Protein AF-A0A6G1IU95-F1 (afdb_monomer_lite)

pLDDT: mean 78.68, std 8.91, range [51.22, 91.5]

Secondary structure (DSSP, 8-state):
------S-SEEEETTEEEESS-EEE-GGG--HHHHHHHHTTTSTTHHHHHHHHHHH-

Structure (mmCIF, N/CA/C/O backbone):
data_AF-A0A6G1IU95-F1
#
_entry.id   AF-A0A6G1IU95-F1
#
loop_
_atom_site.group_PDB
_atom_site.id
_atom_site.type_symbol
_atom_site.label_atom_id
_atom_site.label_alt_id
_atom_site.label_comp_id
_atom_site.label_asym_id
_atom_site.label_entity_id
_atom_site.label_seq_id
_atom_site.pdbx_PDB_ins_code
_ato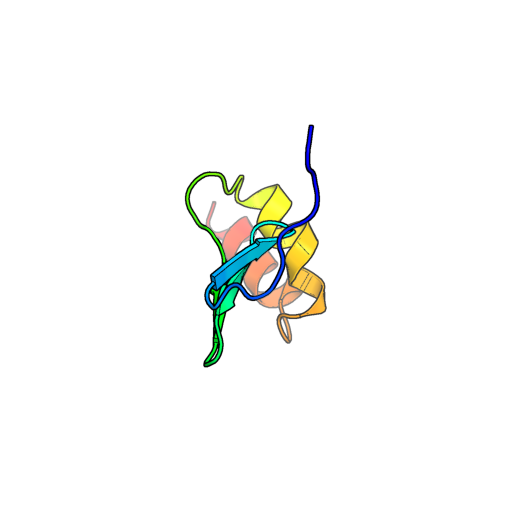m_site.Cartn_x
_atom_site.Cartn_y
_atom_site.Cartn_z
_atom_site.occupancy
_atom_site.B_iso_or_equiv
_atom_site.auth_seq_id
_atom_site.auth_comp_id
_atom_site.auth_asym_id
_atom_site.auth_atom_id
_atom_site.pdbx_PDB_model_num
ATOM 1 N N . LEU A 1 1 ? 0.470 -0.213 25.296 1.00 51.22 1 LEU A N 1
ATOM 2 C CA . LEU A 1 1 ? 0.320 -0.019 23.832 1.00 51.22 1 LEU A CA 1
ATOM 3 C C . LEU A 1 1 ? -0.443 -1.204 23.244 1.00 51.22 1 LEU A C 1
ATOM 5 O O . LEU A 1 1 ? 0.162 -2.230 22.954 1.00 51.22 1 LEU A O 1
ATOM 9 N N . LEU A 1 2 ? -1.765 -1.088 23.106 1.00 69.50 2 LEU A N 1
ATOM 10 C CA . LEU A 1 2 ? -2.578 -2.057 22.362 1.00 69.50 2 LEU A CA 1
ATOM 11 C C . LEU A 1 2 ? -2.234 -1.919 20.871 1.00 69.50 2 LEU A C 1
ATOM 13 O O . LEU A 1 2 ? -2.721 -1.021 20.193 1.00 69.50 2 LEU A O 1
ATOM 17 N N . LYS A 1 3 ? -1.309 -2.756 20.386 1.00 81.69 3 LYS A N 1
ATOM 18 C CA . LYS A 1 3 ? -0.872 -2.768 18.977 1.00 81.69 3 LYS A CA 1
ATOM 19 C C . LYS A 1 3 ? -1.920 -3.387 18.050 1.00 81.69 3 LYS A C 1
ATOM 21 O O . LYS A 1 3 ? -1.911 -3.124 16.852 1.00 81.69 3 LYS A O 1
ATOM 26 N N . CYS A 1 4 ? -2.804 -4.211 18.605 1.00 84.94 4 CYS A N 1
ATOM 27 C CA . CYS A 1 4 ? -3.783 -4.966 17.845 1.00 84.94 4 CYS A CA 1
ATOM 28 C C . CYS A 1 4 ? -5.062 -4.164 17.627 1.00 84.94 4 CYS A C 1
ATOM 30 O O . CYS A 1 4 ? -5.489 -3.366 18.461 1.00 84.94 4 CYS A O 1
ATOM 32 N N . LYS A 1 5 ? -5.669 -4.414 16.475 1.00 83.00 5 LYS A N 1
ATOM 33 C CA . LYS A 1 5 ? -6.826 -3.709 15.952 1.00 83.00 5 LYS A CA 1
ATOM 34 C C . LYS A 1 5 ? -7.776 -4.770 15.401 1.00 83.00 5 LYS A C 1
ATOM 36 O O . LYS A 1 5 ? -7.463 -5.392 14.392 1.00 83.00 5 LYS A O 1
ATOM 41 N N . PHE A 1 6 ? -8.882 -5.019 16.099 1.00 86.75 6 PHE A N 1
ATOM 42 C CA . PHE A 1 6 ? -9.831 -6.092 15.782 1.00 86.75 6 PHE A CA 1
ATOM 43 C C . PHE A 1 6 ? -11.146 -5.525 15.246 1.00 86.75 6 PHE A C 1
ATOM 45 O O . PHE A 1 6 ? -11.538 -4.424 15.623 1.00 86.75 6 PHE A O 1
ATOM 52 N N . PHE A 1 7 ? -11.816 -6.286 14.377 1.00 86.12 7 PHE A N 1
ATOM 53 C CA . PHE A 1 7 ? -13.137 -5.961 13.818 1.00 86.12 7 PHE A CA 1
ATOM 54 C C . PHE A 1 7 ? -13.236 -4.583 13.132 1.00 86.12 7 PHE A C 1
ATOM 56 O O . PHE A 1 7 ? -14.266 -3.919 13.203 1.00 86.12 7 PHE A O 1
ATOM 63 N N . ILE A 1 8 ? -12.176 -4.146 12.443 1.00 89.38 8 ILE A N 1
ATOM 64 C CA . ILE A 1 8 ? -12.146 -2.841 11.763 1.00 89.38 8 ILE A CA 1
ATOM 65 C C . ILE A 1 8 ? -12.394 -3.007 10.266 1.00 89.38 8 ILE A C 1
ATOM 67 O O . ILE A 1 8 ? -11.851 -3.906 9.631 1.00 89.38 8 ILE A O 1
ATOM 71 N N . THR A 1 9 ? -13.188 -2.108 9.687 1.00 90.25 9 THR A N 1
ATOM 72 C CA . THR A 1 9 ? -13.510 -2.081 8.250 1.00 90.25 9 THR A CA 1
ATOM 73 C C . THR A 1 9 ? -12.419 -1.453 7.385 1.00 90.25 9 THR A C 1
ATOM 75 O O . THR A 1 9 ? -12.412 -1.654 6.172 1.00 90.25 9 THR A O 1
ATOM 78 N N . LYS A 1 10 ? -11.513 -0.685 8.001 1.00 90.81 10 LYS A N 1
ATOM 79 C CA . LYS A 1 10 ? -10.419 0.030 7.344 1.00 90.81 10 LYS A CA 1
ATOM 80 C C . LYS A 1 10 ? -9.196 0.067 8.254 1.00 90.81 10 LYS A C 1
ATOM 82 O O . LYS A 1 10 ? -9.300 0.483 9.408 1.00 90.81 10 LYS A O 1
ATOM 87 N N . ILE A 1 11 ? -8.029 -0.322 7.747 1.00 91.06 11 ILE A N 1
ATOM 88 C CA . ILE A 1 11 ? -6.779 -0.289 8.515 1.00 91.06 11 ILE A CA 1
ATOM 89 C C . ILE A 1 11 ? -5.603 0.198 7.671 1.00 91.06 11 ILE A C 1
ATOM 91 O O . ILE A 1 11 ? -5.504 -0.103 6.486 1.00 91.06 11 ILE A O 1
ATOM 95 N N . LYS A 1 12 ? -4.703 0.957 8.305 1.00 87.75 12 LYS A N 1
ATOM 96 C CA . LYS A 1 12 ? -3.415 1.356 7.731 1.00 87.75 12 LYS A CA 1
ATOM 97 C C . LYS A 1 12 ? -2.365 0.327 8.143 1.00 87.75 12 LYS A C 1
ATOM 99 O O . LYS A 1 12 ? -2.083 0.191 9.335 1.00 87.75 12 LYS A O 1
ATOM 104 N N . PHE A 1 13 ? -1.804 -0.393 7.178 1.00 84.44 13 PHE A N 1
ATOM 105 C CA . PHE A 1 13 ? -0.790 -1.424 7.393 1.00 84.44 13 PHE A CA 1
ATOM 106 C C . PHE A 1 13 ? 0.243 -1.384 6.267 1.00 84.44 13 PHE A C 1
ATOM 108 O O . PHE A 1 13 ? -0.132 -1.328 5.107 1.00 84.44 13 PHE A O 1
ATOM 115 N N . LEU A 1 14 ? 1.542 -1.373 6.589 1.00 80.31 14 LE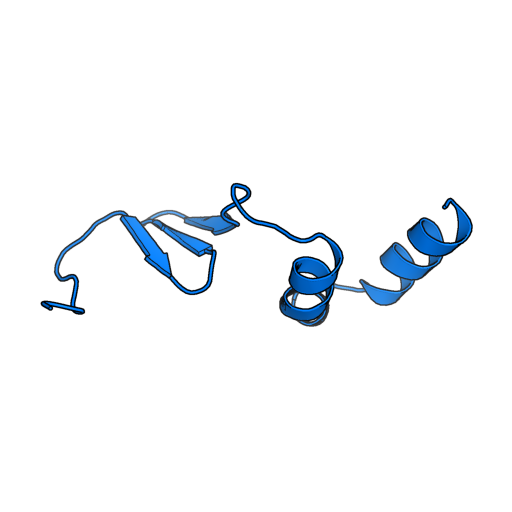U A N 1
ATOM 116 C CA . LEU A 1 14 ? 2.630 -1.302 5.592 1.00 80.31 14 LEU A CA 1
ATOM 117 C C . LEU A 1 14 ? 2.452 -0.200 4.523 1.00 80.31 14 LEU A C 1
ATOM 119 O O . LEU A 1 14 ? 2.775 -0.394 3.359 1.00 80.31 14 LEU A O 1
ATOM 123 N N . ARG A 1 15 ? 1.958 0.984 4.923 1.00 77.44 15 ARG A N 1
ATOM 124 C CA . ARG A 1 15 ? 1.651 2.117 4.013 1.00 77.44 15 ARG A CA 1
ATOM 125 C C . ARG A 1 15 ? 0.544 1.822 2.991 1.00 77.44 15 ARG A C 1
ATOM 127 O O . ARG A 1 15 ? 0.382 2.568 2.031 1.00 77.44 15 ARG A O 1
ATOM 134 N N . LEU A 1 16 ? -0.230 0.772 3.223 1.00 82.44 16 LEU A N 1
ATOM 135 C CA . LEU A 1 16 ? -1.467 0.476 2.526 1.00 82.44 16 LEU A CA 1
ATOM 136 C C . LEU A 1 16 ? -2.647 0.802 3.430 1.00 82.44 16 LEU A C 1
ATOM 138 O O . LEU A 1 16 ? -2.613 0.581 4.642 1.00 82.44 16 LEU A O 1
ATOM 142 N N . ILE A 1 17 ? -3.702 1.303 2.817 1.00 88.50 17 ILE A N 1
ATOM 143 C CA . ILE A 1 17 ? -5.024 1.428 3.395 1.00 88.50 17 ILE A CA 1
ATOM 144 C C . ILE A 1 17 ? -5.824 0.242 2.871 1.00 88.50 17 ILE A C 1
ATOM 146 O O . ILE A 1 17 ? -6.192 0.197 1.699 1.00 88.50 17 ILE A O 1
ATOM 150 N N . ILE A 1 18 ? -6.077 -0.721 3.749 1.00 89.88 18 ILE A N 1
ATOM 151 C CA . ILE A 1 18 ? -6.854 -1.918 3.440 1.00 89.88 18 ILE A CA 1
ATOM 152 C C . ILE A 1 18 ? -8.286 -1.655 3.895 1.00 89.88 18 ILE A C 1
ATOM 154 O O . ILE A 1 18 ? -8.514 -1.393 5.081 1.00 89.88 18 ILE A O 1
ATOM 158 N N . SER A 1 19 ? -9.233 -1.699 2.963 1.00 91.50 19 SER A N 1
ATOM 159 C CA . SER A 1 19 ? -10.671 -1.684 3.231 1.00 91.50 19 SER A CA 1
ATOM 160 C C . SER A 1 19 ? -11.320 -2.973 2.725 1.00 91.50 19 SER A C 1
ATOM 162 O O . SER A 1 19 ? -10.662 -3.803 2.103 1.00 91.50 19 SER A O 1
ATOM 164 N N . ARG A 1 20 ? -12.615 -3.161 3.006 1.00 89.75 20 ARG A N 1
ATOM 165 C CA . ARG A 1 20 ? -13.366 -4.345 2.551 1.00 89.75 20 ARG A CA 1
ATOM 166 C C . ARG A 1 20 ? -13.329 -4.535 1.034 1.00 89.75 20 ARG A C 1
ATOM 168 O O . ARG A 1 20 ? -13.205 -5.662 0.578 1.00 89.75 20 ARG A O 1
ATOM 175 N N . ASP A 1 21 ? -13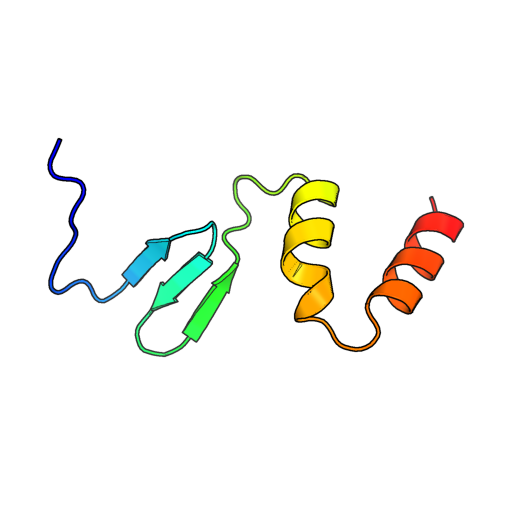.399 -3.438 0.291 1.00 90.62 21 ASP A N 1
ATOM 176 C CA . ASP A 1 21 ? -13.621 -3.485 -1.157 1.00 90.62 21 ASP A CA 1
ATOM 177 C C . ASP A 1 21 ? -12.327 -3.337 -1.968 1.00 90.62 21 ASP A C 1
ATOM 179 O O . ASP A 1 21 ? -12.315 -3.544 -3.179 1.00 90.62 21 ASP A O 1
ATOM 183 N N . SER A 1 22 ? -11.232 -2.920 -1.328 1.00 87.00 22 SER A N 1
ATOM 184 C CA . SER A 1 22 ? -10.081 -2.385 -2.055 1.00 87.00 22 SER A CA 1
ATOM 185 C C . SER A 1 22 ? -8.853 -2.190 -1.173 1.00 87.00 22 SER A C 1
ATOM 187 O O . SER A 1 22 ? -8.944 -2.015 0.044 1.00 87.00 22 SER A O 1
ATOM 189 N N . ILE A 1 23 ? -7.694 -2.137 -1.822 1.00 87.06 23 ILE A N 1
ATOM 190 C CA . ILE A 1 23 ? -6.414 -1.807 -1.204 1.00 87.06 23 ILE A CA 1
ATOM 191 C C . ILE A 1 23 ? -5.884 -0.551 -1.893 1.00 87.06 23 ILE A C 1
ATOM 193 O O . ILE A 1 23 ? -5.689 -0.549 -3.106 1.00 87.06 23 ILE A O 1
ATOM 197 N N . TYR A 1 24 ? -5.639 0.504 -1.119 1.00 84.19 24 TYR A N 1
ATOM 198 C CA . TYR A 1 24 ? -5.055 1.750 -1.614 1.00 84.19 24 TYR A CA 1
ATOM 199 C C . TYR A 1 24 ? -3.678 1.976 -1.018 1.00 84.19 24 TYR A C 1
ATOM 201 O O . TYR A 1 24 ? -3.386 1.555 0.099 1.00 84.19 24 TYR A O 1
ATOM 209 N N . ILE A 1 25 ? -2.843 2.701 -1.744 1.00 81.38 25 ILE A N 1
ATOM 210 C CA . ILE A 1 25 ? -1.579 3.204 -1.226 1.00 81.38 25 ILE A CA 1
ATOM 211 C C . ILE A 1 25 ? -1.842 4.480 -0.429 1.00 81.38 25 ILE A C 1
ATOM 213 O O . ILE A 1 25 ? -2.569 5.370 -0.866 1.00 81.38 25 ILE A O 1
ATOM 217 N N . ASP A 1 26 ? -1.215 4.581 0.736 1.00 80.19 26 ASP A N 1
ATOM 218 C CA . ASP A 1 26 ? -1.250 5.781 1.557 1.00 80.19 26 ASP A CA 1
ATOM 219 C C . ASP A 1 26 ? -0.184 6.788 1.097 1.00 80.19 26 ASP A C 1
ATOM 221 O O . ASP A 1 26 ? 1.017 6.576 1.298 1.00 80.19 26 ASP A O 1
ATOM 225 N N . LEU A 1 27 ? -0.626 7.873 0.453 1.00 73.69 27 LEU A N 1
ATOM 226 C CA . LEU A 1 27 ? 0.251 8.853 -0.195 1.00 73.69 27 LEU A CA 1
ATOM 227 C C . LEU A 1 27 ? 0.899 9.865 0.770 1.00 73.69 27 LEU A C 1
ATOM 229 O O . LEU A 1 27 ? 1.853 10.532 0.377 1.00 73.69 27 LEU A O 1
ATOM 233 N N . GLU A 1 28 ? 0.456 9.970 2.029 1.00 71.44 28 GLU A N 1
ATOM 234 C CA . GLU A 1 28 ? 0.857 11.068 2.936 1.00 71.44 28 GLU A CA 1
ATOM 235 C C . GLU A 1 28 ? 2.362 11.114 3.267 1.00 71.44 28 GLU A C 1
ATOM 237 O O . GLU A 1 28 ? 2.863 12.140 3.722 1.00 71.44 28 GLU A O 1
ATOM 242 N N . LYS A 1 29 ? 3.098 10.005 3.097 1.00 63.09 29 LYS A N 1
ATOM 243 C CA . LYS A 1 29 ? 4.528 9.894 3.466 1.00 63.09 29 LYS A CA 1
ATOM 244 C C . LYS A 1 29 ? 5.361 9.118 2.449 1.00 63.09 29 LYS A C 1
ATOM 246 O O . LYS A 1 29 ? 6.259 8.352 2.818 1.00 63.09 29 LYS A O 1
ATOM 251 N N . ILE A 1 30 ? 5.050 9.259 1.166 1.00 63.53 30 ILE A N 1
ATOM 252 C CA . ILE A 1 30 ? 5.807 8.569 0.124 1.00 63.53 30 ILE A CA 1
ATOM 253 C C . ILE A 1 30 ? 7.061 9.364 -0.238 1.00 63.53 30 ILE A C 1
ATOM 255 O O . ILE A 1 30 ? 7.009 10.362 -0.945 1.00 63.53 30 ILE A O 1
ATOM 259 N N . LEU A 1 31 ? 8.216 8.856 0.195 1.00 69.62 31 LEU A N 1
ATOM 260 C CA . LEU A 1 31 ? 9.464 9.076 -0.532 1.00 69.62 31 LEU A CA 1
ATOM 261 C C . LEU A 1 31 ? 9.386 8.255 -1.820 1.00 69.62 31 LEU A C 1
ATOM 263 O O . LEU A 1 31 ? 9.343 7.023 -1.757 1.00 69.62 31 LEU A O 1
ATOM 267 N N . PHE A 1 32 ? 9.348 8.944 -2.961 1.00 71.12 32 PHE A N 1
ATOM 268 C CA . PHE A 1 32 ? 9.133 8.369 -4.294 1.00 71.12 32 PHE A CA 1
ATOM 269 C C . PHE A 1 32 ? 10.015 7.132 -4.543 1.00 71.12 32 PHE A C 1
ATOM 271 O O . PHE A 1 32 ? 9.518 6.065 -4.884 1.00 71.12 32 PHE A O 1
ATOM 278 N N . ILE A 1 33 ? 11.305 7.223 -4.209 1.00 69.94 33 ILE A N 1
ATOM 279 C CA . ILE A 1 33 ? 12.285 6.131 -4.334 1.00 69.94 33 ILE A CA 1
ATOM 280 C C . ILE A 1 33 ? 11.964 4.926 -3.436 1.00 69.94 33 ILE A C 1
ATOM 282 O O . ILE A 1 33 ? 12.022 3.782 -3.882 1.00 69.94 33 ILE A O 1
ATOM 286 N N . SER A 1 34 ? 11.596 5.145 -2.169 1.00 71.94 34 SER A N 1
ATOM 287 C CA . SER A 1 34 ? 11.244 4.037 -1.265 1.00 71.94 34 SER A CA 1
ATOM 288 C C . SER A 1 34 ? 9.953 3.339 -1.681 1.00 71.94 34 SER A C 1
ATOM 290 O O . SER A 1 34 ? 9.804 2.140 -1.463 1.00 71.94 34 SER A O 1
ATOM 292 N N . PHE A 1 35 ? 9.012 4.086 -2.255 1.00 74.31 35 PHE A N 1
ATOM 293 C CA . PHE A 1 35 ? 7.780 3.535 -2.803 1.00 74.31 35 PHE A CA 1
ATOM 294 C C . PHE A 1 35 ? 8.066 2.678 -4.038 1.00 74.31 35 PHE A C 1
ATOM 296 O O . PHE A 1 35 ? 7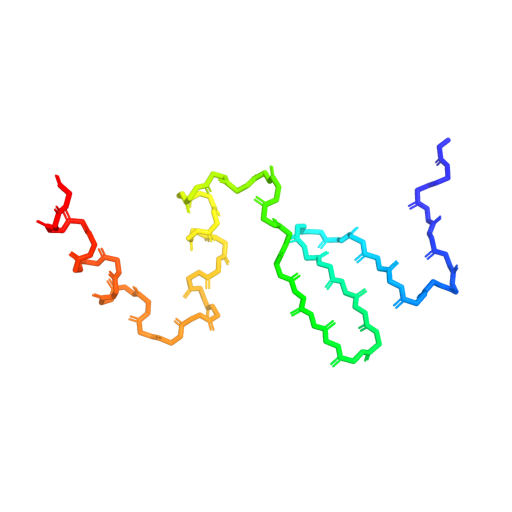.689 1.509 -4.067 1.00 74.31 35 PHE A O 1
ATOM 303 N N . ILE A 1 36 ? 8.832 3.210 -4.988 1.00 75.50 36 ILE A N 1
ATOM 304 C CA . ILE A 1 36 ? 9.296 2.492 -6.178 1.00 75.50 36 ILE A CA 1
ATOM 305 C C . ILE A 1 36 ? 9.971 1.166 -5.786 1.00 75.50 36 ILE A C 1
ATOM 307 O O . ILE A 1 36 ? 9.579 0.106 -6.271 1.00 75.50 36 ILE A O 1
ATOM 311 N N . ASN A 1 37 ? 10.900 1.195 -4.827 1.00 75.00 37 ASN A N 1
ATOM 312 C CA . ASN A 1 37 ? 11.618 0.000 -4.372 1.00 75.00 37 ASN A CA 1
ATOM 313 C C . ASN A 1 37 ? 10.746 -1.037 -3.647 1.00 75.00 37 ASN A C 1
ATOM 315 O O . ASN A 1 37 ? 11.103 -2.213 -3.620 1.00 75.00 37 ASN A O 1
ATOM 319 N N . PHE A 1 38 ? 9.625 -0.647 -3.045 1.00 77.88 38 PHE A N 1
ATOM 320 C CA . PHE A 1 38 ? 8.714 -1.612 -2.424 1.00 77.88 38 PHE A CA 1
ATOM 321 C C . PHE A 1 38 ? 7.759 -2.227 -3.456 1.00 77.88 38 PHE A C 1
ATOM 323 O O . PHE A 1 38 ? 7.496 -3.429 -3.421 1.00 77.88 38 PHE A O 1
ATOM 330 N N . TYR A 1 39 ? 7.263 -1.414 -4.393 1.00 75.31 39 TYR A N 1
ATOM 331 C CA . TYR A 1 39 ? 6.202 -1.815 -5.316 1.00 75.31 39 TYR A CA 1
ATOM 332 C C . TYR A 1 39 ? 6.689 -2.299 -6.689 1.00 75.31 39 TYR A C 1
ATOM 334 O O . TYR A 1 39 ? 5.878 -2.857 -7.427 1.00 75.31 39 TYR A O 1
ATOM 342 N N . TYR A 1 40 ? 7.985 -2.193 -7.025 1.00 80.19 40 TYR A N 1
ATOM 343 C CA . TYR A 1 40 ? 8.502 -2.637 -8.333 1.00 80.19 40 TYR A CA 1
ATOM 344 C C . TYR A 1 40 ? 8.184 -4.098 -8.660 1.00 80.19 40 TYR A C 1
ATOM 346 O O . TYR A 1 40 ? 8.022 -4.446 -9.824 1.00 80.19 40 TYR A O 1
ATOM 354 N N . ARG A 1 41 ? 8.080 -4.956 -7.635 1.00 77.19 41 ARG A N 1
ATOM 355 C CA . ARG A 1 41 ? 7.749 -6.380 -7.792 1.00 77.19 41 ARG A CA 1
ATOM 356 C C . ARG A 1 41 ? 6.305 -6.619 -8.226 1.00 77.19 41 ARG A C 1
ATOM 358 O O . ARG A 1 41 ? 6.017 -7.655 -8.811 1.00 77.19 41 ARG A O 1
ATOM 365 N N . PHE A 1 42 ? 5.409 -5.689 -7.910 1.00 76.69 42 PHE A N 1
ATOM 366 C CA . PHE A 1 42 ? 3.978 -5.808 -8.181 1.00 76.69 42 PHE A CA 1
ATOM 367 C C . PHE A 1 42 ? 3.560 -5.079 -9.459 1.00 76.69 42 PHE A C 1
ATOM 369 O O . PHE A 1 42 ? 2.447 -5.277 -9.938 1.00 76.69 42 PHE A O 1
ATOM 376 N N . ILE A 1 43 ? 4.437 -4.244 -10.018 1.00 79.88 43 ILE A N 1
ATOM 377 C CA . ILE A 1 43 ? 4.156 -3.486 -11.231 1.00 79.88 43 ILE A CA 1
ATOM 378 C C . ILE A 1 43 ? 4.798 -4.211 -12.411 1.00 79.88 43 ILE A C 1
ATOM 380 O O . ILE A 1 43 ? 6.018 -4.345 -12.509 1.00 79.88 43 ILE A O 1
ATOM 384 N N . TYR A 1 44 ? 3.960 -4.694 -13.325 1.00 81.75 44 TYR A N 1
ATOM 385 C CA . TYR A 1 44 ? 4.442 -5.331 -14.542 1.00 81.75 44 TYR A CA 1
ATOM 386 C C . TYR A 1 44 ? 5.300 -4.351 -15.351 1.00 81.75 44 TYR A C 1
ATOM 388 O O . TYR A 1 44 ? 4.908 -3.209 -15.583 1.00 81.75 44 TYR A O 1
ATOM 396 N N . ASN A 1 45 ? 6.468 -4.818 -15.796 1.00 81.19 45 ASN A N 1
ATOM 397 C CA . ASN A 1 45 ? 7.389 -4.057 -16.641 1.00 81.19 45 ASN A CA 1
ATOM 398 C C . ASN A 1 45 ? 7.906 -2.741 -16.023 1.00 81.19 45 ASN A C 1
ATOM 400 O O . ASN A 1 45 ? 8.277 -1.804 -16.730 1.00 81.19 45 ASN A O 1
ATOM 404 N N . PHE A 1 46 ? 7.947 -2.671 -14.694 1.00 81.81 46 PHE A N 1
ATOM 405 C CA . PHE A 1 46 ? 8.294 -1.462 -13.955 1.00 81.81 46 PHE A CA 1
ATOM 406 C C . PHE A 1 46 ? 9.676 -0.882 -14.274 1.00 81.81 46 PHE A C 1
ATOM 408 O O . PHE A 1 46 ? 9.822 0.334 -14.336 1.00 81.81 46 PHE A O 1
ATOM 415 N N . LEU A 1 47 ? 10.680 -1.732 -14.524 1.00 79.12 47 LEU A N 1
ATOM 416 C CA . LEU A 1 47 ? 12.035 -1.285 -14.871 1.00 79.12 47 LEU A CA 1
ATOM 417 C C . LEU A 1 47 ? 12.037 -0.372 -16.104 1.00 79.12 47 LEU A C 1
ATOM 419 O O . LEU A 1 47 ? 12.694 0.662 -16.089 1.00 79.12 47 LEU A O 1
ATOM 423 N N . LYS A 1 48 ? 11.218 -0.695 -17.113 1.00 82.25 48 LYS A N 1
ATOM 424 C CA . LYS A 1 48 ? 11.077 0.103 -18.338 1.00 82.25 48 LYS A CA 1
ATOM 425 C C . LYS A 1 48 ? 10.446 1.477 -18.074 1.00 82.25 48 LYS A C 1
ATOM 427 O O . LYS A 1 48 ? 10.759 2.447 -18.753 1.00 82.25 48 LYS A O 1
ATOM 432 N N . ILE A 1 49 ? 9.557 1.563 -17.081 1.00 78.44 49 ILE A N 1
ATOM 433 C CA . ILE A 1 49 ? 8.917 2.819 -16.663 1.00 78.44 49 ILE A CA 1
ATOM 434 C C . ILE A 1 49 ? 9.916 3.694 -15.898 1.00 78.44 49 ILE A C 1
ATOM 436 O O . ILE A 1 49 ? 9.973 4.898 -16.142 1.00 78.44 49 ILE A O 1
ATOM 440 N N . ILE A 1 50 ? 10.716 3.104 -14.998 1.00 78.00 50 ILE A N 1
ATOM 441 C CA . ILE A 1 50 ? 11.766 3.853 -14.291 1.00 78.00 50 ILE A CA 1
ATOM 442 C C . ILE A 1 50 ? 12.800 4.377 -15.279 1.00 78.00 50 ILE A C 1
ATOM 444 O O . ILE A 1 50 ? 13.147 5.542 -15.183 1.00 78.00 50 ILE A O 1
ATOM 448 N N . GLU A 1 51 ? 13.268 3.545 -16.211 1.00 79.88 51 GLU A N 1
ATOM 449 C CA . GLU A 1 51 ? 14.287 3.927 -17.195 1.00 79.88 51 GLU A CA 1
ATOM 450 C C . GLU A 1 51 ? 13.873 5.187 -17.973 1.00 79.88 51 GLU A C 1
ATOM 452 O O . GLU A 1 51 ? 14.644 6.144 -18.073 1.00 79.88 51 GLU A O 1
ATOM 457 N N . LEU A 1 52 ? 12.610 5.232 -18.416 1.00 77.19 52 LEU A N 1
ATOM 458 C CA . LEU A 1 52 ? 12.009 6.404 -19.054 1.00 77.19 52 LEU A CA 1
ATOM 459 C C . LEU A 1 52 ? 12.007 7.631 -18.125 1.00 77.19 52 LEU A C 1
ATOM 461 O O . LEU A 1 52 ? 12.347 8.729 -18.554 1.00 77.19 52 LEU A O 1
ATOM 465 N N . LEU A 1 53 ? 11.633 7.453 -16.856 1.00 70.81 53 LEU A N 1
ATOM 466 C CA . LEU A 1 53 ? 11.601 8.534 -15.866 1.00 70.81 53 LEU A CA 1
ATOM 467 C C . LEU A 1 53 ? 13.002 9.067 -15.544 1.00 70.81 53 LEU A C 1
ATOM 469 O O . LEU A 1 53 ? 13.163 10.278 -15.459 1.00 70.81 53 LEU A O 1
ATOM 473 N N . THR A 1 54 ? 14.002 8.192 -15.405 1.00 71.44 54 THR A N 1
ATOM 474 C CA . THR A 1 54 ? 15.396 8.577 -15.134 1.00 71.44 54 THR A CA 1
ATOM 475 C C . THR A 1 54 ? 16.058 9.292 -16.301 1.00 71.44 54 THR A C 1
ATOM 477 O O . THR A 1 54 ? 16.943 10.102 -16.073 1.00 71.44 54 THR A O 1
ATOM 480 N N . TYR A 1 55 ? 15.654 8.999 -17.539 1.00 74.19 55 TYR A N 1
ATOM 481 C CA . TYR A 1 55 ? 16.153 9.709 -18.719 1.00 74.19 55 TYR A CA 1
ATOM 482 C C . TYR A 1 55 ? 15.570 11.128 -18.842 1.00 74.19 55 TYR A C 1
ATOM 484 O O . TYR A 1 55 ? 16.199 12.006 -19.424 1.00 74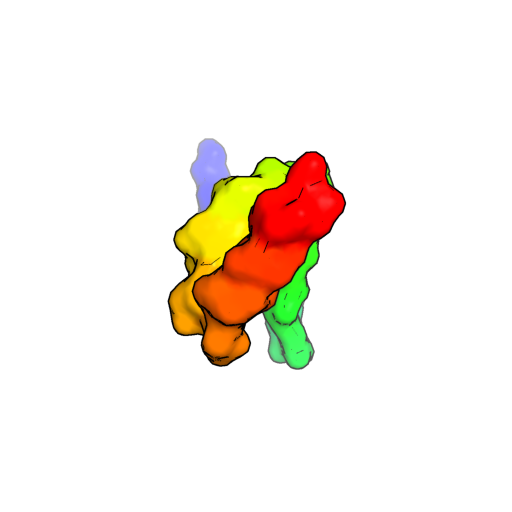.19 55 TYR A O 1
ATOM 492 N N . LEU A 1 56 ? 14.356 11.345 -18.325 1.00 61.41 56 LEU A N 1
ATOM 493 C CA . LEU A 1 56 ? 13.638 12.622 -18.410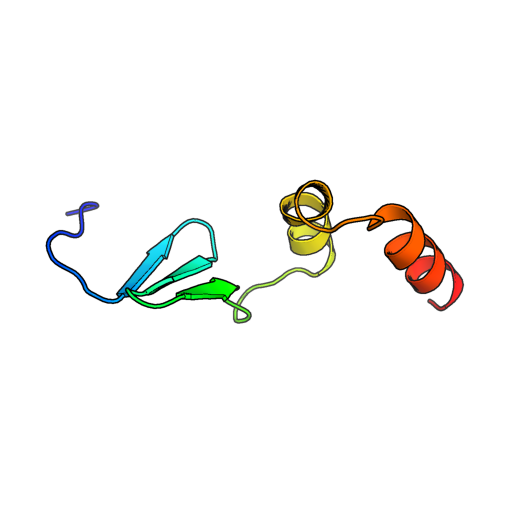 1.00 61.41 56 LEU A CA 1
ATOM 494 C C . LEU A 1 56 ? 13.980 13.611 -17.281 1.00 61.41 56 LEU A C 1
ATOM 496 O O . LEU A 1 56 ? 13.679 14.796 -17.422 1.00 61.41 56 LEU A O 1
ATOM 500 N N . THR A 1 57 ? 14.555 13.134 -16.175 1.00 53.56 57 THR A N 1
ATOM 501 C CA . THR A 1 57 ? 15.081 13.946 -15.059 1.00 53.56 57 THR A CA 1
ATOM 502 C C . THR A 1 57 ? 16.537 14.312 -15.260 1.00 53.56 57 THR A C 1
ATOM 504 O O . THR A 1 57 ? 16.871 15.495 -15.036 1.00 53.56 57 THR A O 1
#

Organism: NCBI:txid1168545

Foldseek 3Di:
DCPDDPPDQWDQDPQWIDGPVDIHGNPPDDPPVVVCVVCVVVDPPSVVVVVVVVVVD

Sequence (57 aa):
LLKCKFFITKIKFLRLIISRDSIYIDLEKILFISFINFYYRFIYNFLKIIELLTYLT

Radius of gyration: 15.12 Å; chains: 1; bounding box: 30×20×43 Å